Protein AF-A0A369IAI2-F1 (afdb_monomer_lite)

Organism: NCBI:txid2282308

Foldseek 3Di:
DDDDDDDDPPVCVVVVVVVLVVDPPDDPPPPPPVVPCPDDPVRVVVVVVVVVVVVVVVCVVVVNDDDDPPVNVVVVD

pLDDT: mean 71.07, std 11.46, range [45.5, 88.69]

Sequence (77 aa):
MKQITLSVPDREYTFFIKVIKAFSFVKIEKTKTVKEFVPTPEQVEWVEGLKSALEEVEEHQQGKKQLKNLDELIDEL

Secondary structure (DSSP, 8-state):
---------HHHHHHHHHHHHT-TT---------------HHHHHHHHHHHHHHHHHHHHHTTSSPPPPHHHHHHT-

Structure (mmCIF, N/CA/C/O backbone):
data_AF-A0A369IAI2-F1
#
_entry.id   AF-A0A369IAI2-F1
#
loop_
_atom_site.group_PDB
_atom_site.id
_atom_site.type_symbol
_atom_site.label_atom_id
_atom_site.label_alt_id
_atom_site.label_comp_id
_atom_site.label_asym_id
_atom_site.label_entity_id
_atom_site.label_seq_id
_atom_site.pdbx_PDB_ins_code
_atom_site.Cartn_x
_atom_site.Cartn_y
_atom_site.Cartn_z
_atom_site.occupancy
_atom_site.B_iso_or_equiv
_atom_site.auth_seq_id
_atom_site.auth_comp_id
_atom_site.auth_asym_id
_atom_site.auth_atom_id
_atom_site.pdbx_PDB_model_num
ATOM 1 N N . MET A 1 1 ? 20.631 -19.517 -10.868 1.00 60.03 1 MET A N 1
ATOM 2 C CA . MET A 1 1 ? 19.633 -18.469 -11.185 1.00 60.03 1 MET A CA 1
ATOM 3 C C . MET A 1 1 ? 20.323 -17.383 -11.997 1.00 60.03 1 MET A C 1
ATOM 5 O O . MET A 1 1 ? 21.499 -17.151 -11.754 1.00 60.03 1 MET A O 1
ATOM 9 N N . LYS A 1 2 ? 19.657 -16.795 -12.997 1.00 73.56 2 LYS A N 1
ATOM 10 C CA . LYS A 1 2 ? 20.233 -15.759 -13.874 1.00 73.56 2 LYS A CA 1
ATOM 11 C C . L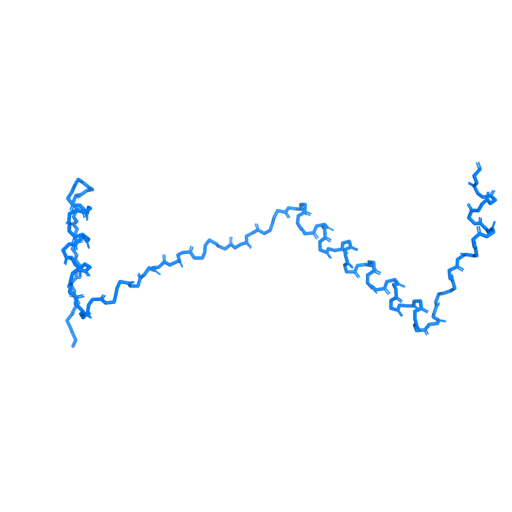YS A 1 2 ? 19.374 -14.500 -13.752 1.00 73.56 2 LYS A C 1
A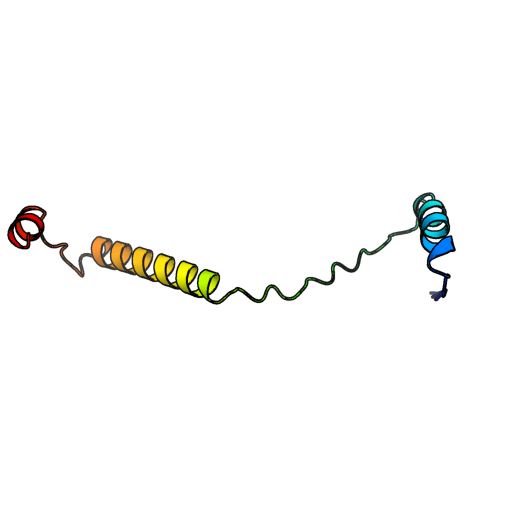TOM 13 O O . LYS A 1 2 ? 18.162 -14.601 -13.901 1.00 73.56 2 LYS A O 1
ATOM 18 N N . GLN A 1 3 ? 19.987 -13.356 -13.460 1.00 74.06 3 GLN A N 1
ATOM 19 C CA . GLN A 1 3 ? 19.309 -12.062 -13.347 1.00 74.06 3 GLN A CA 1
ATOM 20 C C . GLN A 1 3 ? 19.694 -11.187 -14.540 1.00 74.06 3 GLN A C 1
ATOM 22 O O . GLN A 1 3 ? 20.866 -11.133 -14.908 1.00 74.06 3 GLN A O 1
ATOM 27 N N . ILE A 1 4 ? 18.705 -10.527 -15.145 1.00 77.88 4 ILE A N 1
ATOM 28 C CA . ILE A 1 4 ? 18.896 -9.616 -16.276 1.00 77.88 4 ILE A CA 1
ATOM 29 C C . ILE A 1 4 ? 18.354 -8.246 -15.868 1.00 77.88 4 ILE A C 1
ATOM 31 O O . ILE A 1 4 ? 17.182 -8.129 -15.513 1.00 77.88 4 ILE A O 1
ATOM 35 N N . THR A 1 5 ? 19.204 -7.224 -15.940 1.00 80.94 5 THR A N 1
ATOM 36 C CA . THR A 1 5 ? 18.827 -5.817 -15.760 1.00 80.94 5 THR A CA 1
ATOM 37 C C . THR A 1 5 ? 18.887 -5.141 -17.123 1.00 80.94 5 THR A C 1
ATOM 39 O O . THR A 1 5 ? 19.929 -5.177 -17.774 1.00 80.94 5 THR A O 1
ATOM 42 N N . LEU A 1 6 ? 17.777 -4.548 -17.563 1.00 80.75 6 LEU A N 1
ATOM 43 C CA . LEU A 1 6 ? 17.683 -3.866 -18.851 1.00 80.75 6 LEU A CA 1
ATOM 44 C C . LEU A 1 6 ? 17.288 -2.404 -18.643 1.00 80.75 6 LEU A C 1
ATOM 46 O O . LEU A 1 6 ? 16.259 -2.124 -18.030 1.00 80.75 6 LEU A O 1
ATOM 50 N N . SER A 1 7 ? 18.079 -1.492 -19.202 1.00 83.50 7 SER A N 1
ATOM 51 C CA . SER A 1 7 ? 17.735 -0.074 -19.302 1.00 83.50 7 SER A CA 1
ATOM 52 C C . SER A 1 7 ? 17.037 0.165 -20.636 1.00 83.50 7 SER A C 1
ATOM 54 O O . SER A 1 7 ? 17.642 -0.023 -21.689 1.00 83.50 7 SER A O 1
ATOM 56 N N . VAL A 1 8 ? 15.762 0.549 -20.592 1.00 82.81 8 VAL A N 1
ATOM 57 C CA . VAL A 1 8 ? 14.943 0.814 -21.783 1.00 82.81 8 VAL A CA 1
ATOM 58 C C . VAL A 1 8 ? 14.591 2.302 -21.811 1.00 82.81 8 VAL A C 1
ATOM 60 O O . VAL A 1 8 ? 14.183 2.819 -20.770 1.00 82.81 8 VAL A O 1
ATOM 63 N N . PRO A 1 9 ? 14.708 2.994 -22.958 1.00 87.44 9 PRO A N 1
ATOM 64 C CA . PRO A 1 9 ? 14.217 4.362 -23.095 1.00 87.44 9 PRO A CA 1
ATOM 65 C C . PRO A 1 9 ? 12.703 4.446 -22.838 1.00 87.44 9 PRO A C 1
ATOM 67 O O . PRO A 1 9 ? 11.951 3.567 -23.268 1.00 87.44 9 PRO A O 1
ATOM 70 N N . ASP A 1 10 ? 12.225 5.521 -22.204 1.00 82.81 10 ASP A N 1
ATOM 71 C CA . ASP A 1 10 ? 10.802 5.707 -21.853 1.00 82.81 10 ASP A CA 1
ATOM 72 C C . ASP A 1 10 ? 9.840 5.498 -23.031 1.00 82.81 10 ASP A C 1
ATOM 74 O O . ASP A 1 10 ? 8.759 4.920 -22.882 1.00 82.81 10 ASP A O 1
ATOM 78 N N . ARG A 1 11 ? 10.256 5.910 -24.234 1.00 88.69 11 ARG A N 1
ATOM 79 C CA . ARG A 1 11 ? 9.474 5.758 -25.468 1.00 88.69 11 ARG A CA 1
ATOM 80 C C . ARG A 1 11 ? 9.156 4.294 -25.785 1.00 88.69 11 ARG A C 1
ATOM 82 O O . ARG A 1 11 ? 8.072 3.989 -26.282 1.00 88.69 11 ARG A O 1
ATOM 89 N N . GLU A 1 12 ? 10.086 3.395 -25.493 1.00 83.75 12 GLU A N 1
ATOM 90 C CA . GLU A 1 12 ? 9.999 1.967 -25.809 1.00 83.75 12 GLU A CA 1
ATOM 91 C C . GLU A 1 12 ? 9.523 1.131 -24.614 1.00 83.75 12 GLU A C 1
ATOM 93 O O . GLU A 1 12 ? 9.060 0.002 -24.797 1.00 83.75 12 GLU A O 1
ATOM 98 N N . TYR A 1 13 ? 9.535 1.700 -23.403 1.00 85.25 13 TYR A N 1
ATOM 99 C CA . TYR A 1 13 ? 9.101 1.040 -22.169 1.00 85.25 13 TYR A CA 1
ATOM 100 C C . TYR A 1 13 ? 7.693 0.439 -22.284 1.00 85.25 13 TYR A C 1
ATOM 102 O O . TYR A 1 13 ? 7.465 -0.726 -21.949 1.00 85.25 13 TYR A O 1
ATOM 110 N N . THR A 1 14 ? 6.741 1.211 -22.816 1.00 85.88 14 THR A N 1
ATOM 111 C CA . THR A 1 14 ? 5.342 0.770 -22.944 1.00 85.88 14 THR A CA 1
ATOM 112 C C . THR A 1 14 ? 5.203 -0.431 -23.879 1.00 85.88 14 THR A C 1
ATOM 114 O O . THR A 1 14 ? 4.424 -1.347 -23.602 1.00 85.88 14 THR A O 1
ATOM 117 N N . PHE A 1 15 ? 5.953 -0.448 -24.983 1.00 87.56 15 PHE A N 1
ATOM 118 C CA . PHE A 1 15 ? 5.982 -1.579 -25.909 1.00 87.56 15 PHE A CA 1
ATOM 119 C C . PHE A 1 15 ? 6.602 -2.809 -25.239 1.00 87.56 15 PHE A C 1
ATOM 121 O O . PHE A 1 15 ? 6.007 -3.888 -25.244 1.00 87.56 15 PHE A O 1
ATOM 128 N N . PHE A 1 16 ? 7.743 -2.623 -24.581 1.00 85.69 16 PHE A N 1
ATOM 129 C CA . PHE A 1 16 ? 8.487 -3.700 -23.944 1.00 85.69 16 PHE A CA 1
ATOM 130 C C . PHE A 1 16 ? 7.687 -4.380 -22.822 1.00 85.69 16 PHE A C 1
ATOM 132 O O . PHE A 1 16 ? 7.592 -5.606 -22.773 1.00 85.69 16 PHE A O 1
ATOM 139 N N . ILE A 1 17 ? 6.999 -3.601 -21.982 1.00 83.00 17 ILE A N 1
ATOM 140 C CA . ILE A 1 17 ? 6.116 -4.132 -20.936 1.00 83.00 17 ILE A CA 1
ATOM 141 C C . ILE A 1 17 ? 4.942 -4.929 -21.516 1.00 83.00 17 ILE A C 1
ATOM 143 O O . ILE A 1 17 ? 4.552 -5.933 -20.922 1.00 83.00 17 ILE A O 1
ATOM 147 N N . LYS A 1 18 ? 4.366 -4.521 -22.654 1.00 84.56 18 LYS A N 1
ATOM 148 C CA . LYS A 1 18 ? 3.286 -5.288 -23.302 1.00 84.56 18 LYS A CA 1
ATOM 149 C C . LYS A 1 18 ? 3.771 -6.665 -23.751 1.00 84.56 18 LYS A C 1
ATOM 151 O O . LYS A 1 18 ? 3.076 -7.646 -23.511 1.00 84.56 18 LYS A O 1
ATOM 156 N N . VAL A 1 19 ? 4.963 -6.732 -24.345 1.00 85.00 19 VAL A N 1
ATOM 157 C CA . VAL A 1 19 ? 5.582 -7.996 -24.774 1.00 85.00 19 VAL A CA 1
ATOM 158 C C . VAL A 1 19 ? 5.903 -8.872 -23.567 1.00 85.00 19 VAL A C 1
ATOM 160 O O . VAL A 1 19 ? 5.537 -10.041 -23.542 1.00 85.00 19 VAL A O 1
ATOM 163 N N . ILE A 1 20 ? 6.506 -8.297 -22.523 1.00 84.44 20 ILE A N 1
ATOM 164 C CA . ILE A 1 20 ? 6.833 -9.032 -21.297 1.00 84.44 20 ILE A CA 1
ATOM 165 C C . ILE A 1 20 ? 5.579 -9.621 -20.641 1.00 84.44 20 ILE A C 1
ATOM 167 O O . ILE A 1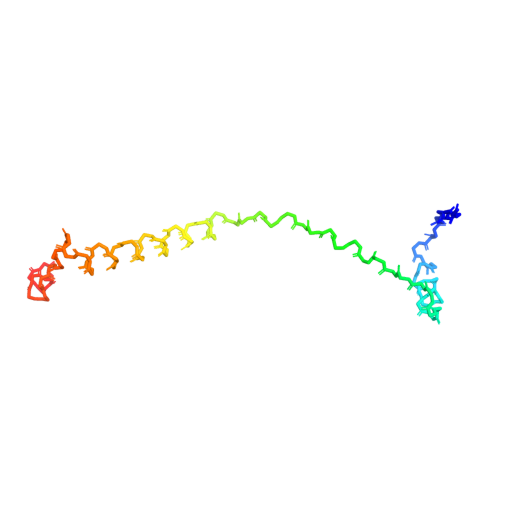 20 ? 5.586 -10.774 -20.218 1.00 84.44 20 ILE A O 1
ATOM 171 N N . LYS A 1 21 ? 4.492 -8.844 -20.572 1.00 79.56 21 LYS A N 1
ATOM 172 C CA . LYS A 1 21 ? 3.210 -9.287 -20.005 1.00 79.56 21 LYS A CA 1
ATOM 173 C C . LYS A 1 21 ? 2.555 -10.430 -20.780 1.00 79.56 21 LYS A C 1
ATOM 175 O O . LYS A 1 21 ? 1.692 -11.094 -20.218 1.00 79.56 21 LYS A O 1
ATOM 180 N N . ALA A 1 22 ? 2.926 -10.646 -22.042 1.00 82.38 22 ALA A N 1
ATOM 181 C CA . ALA A 1 22 ? 2.402 -11.752 -22.838 1.00 82.38 22 ALA A CA 1
ATOM 182 C C . ALA A 1 22 ? 3.018 -13.106 -22.444 1.00 82.38 22 ALA A C 1
ATOM 184 O O . ALA A 1 22 ? 2.459 -14.152 -22.768 1.00 82.38 22 ALA A O 1
ATOM 185 N N . PHE A 1 23 ? 4.148 -13.110 -21.732 1.00 83.38 23 PHE A N 1
ATOM 186 C CA . PHE A 1 23 ? 4.762 -14.339 -21.247 1.00 83.38 23 PHE A CA 1
ATOM 187 C C . PHE A 1 23 ? 4.109 -14.811 -19.944 1.00 83.38 23 PHE A C 1
ATOM 189 O O . PHE A 1 23 ? 4.081 -14.099 -18.942 1.00 83.38 23 PHE A O 1
ATOM 196 N N . SER A 1 24 ? 3.657 -16.064 -19.929 1.00 70.81 24 SER A N 1
ATOM 197 C CA . SER A 1 24 ? 2.991 -16.704 -18.784 1.00 70.81 24 SER A CA 1
ATOM 198 C C . SER A 1 24 ? 3.895 -16.943 -17.568 1.00 70.81 24 SER A C 1
ATOM 200 O O . SER A 1 24 ? 3.400 -17.167 -16.468 1.00 70.81 24 SER A O 1
ATOM 202 N N . PHE A 1 25 ? 5.216 -16.890 -17.748 1.00 76.19 25 PHE A N 1
ATOM 203 C CA . PHE A 1 25 ? 6.209 -17.101 -16.690 1.00 76.19 25 PHE A CA 1
ATOM 204 C C . PHE A 1 25 ? 6.716 -15.797 -16.061 1.00 76.19 25 PHE A C 1
ATOM 206 O O . PHE A 1 25 ? 7.529 -15.837 -15.135 1.00 76.19 25 PHE A O 1
ATOM 213 N N . VAL A 1 26 ? 6.278 -14.633 -16.554 1.00 70.88 26 VAL A N 1
ATOM 214 C CA . VAL A 1 26 ? 6.758 -13.349 -16.040 1.00 70.88 26 VAL A CA 1
ATOM 215 C C . VAL A 1 26 ? 5.860 -12.871 -14.907 1.00 70.88 26 VAL A C 1
ATOM 217 O O . VAL A 1 26 ? 4.786 -12.305 -15.108 1.00 70.88 26 VAL A O 1
ATOM 220 N N . LYS A 1 27 ? 6.353 -13.037 -13.681 1.00 66.25 27 LYS A N 1
ATOM 221 C CA . LYS A 1 27 ? 5.793 -12.380 -12.502 1.00 66.25 27 LYS A CA 1
ATOM 222 C C . LYS A 1 27 ? 6.347 -10.957 -12.432 1.00 66.25 27 LYS A C 1
ATOM 224 O O . LYS A 1 27 ? 7.441 -10.734 -11.925 1.00 66.25 27 LYS A O 1
ATOM 229 N N . ILE A 1 28 ? 5.600 -9.988 -12.962 1.00 66.31 28 ILE A N 1
ATOM 230 C CA . ILE A 1 28 ? 5.913 -8.571 -12.737 1.00 66.31 28 ILE A CA 1
ATOM 231 C C . ILE A 1 28 ? 5.526 -8.260 -11.298 1.00 66.31 28 ILE A C 1
ATOM 233 O O . ILE A 1 28 ? 4.361 -7.988 -10.994 1.00 66.31 28 ILE A O 1
ATOM 237 N N . GLU A 1 29 ? 6.503 -8.319 -10.403 1.00 60.53 29 GLU A N 1
ATOM 238 C CA . GLU A 1 29 ? 6.346 -7.777 -9.064 1.00 60.53 29 GLU A CA 1
ATOM 239 C C . GLU A 1 29 ? 6.233 -6.265 -9.222 1.00 60.53 29 GLU A C 1
ATOM 241 O O . GLU A 1 29 ? 7.218 -5.551 -9.396 1.00 60.53 29 GLU A O 1
ATOM 246 N N . LYS A 1 30 ? 4.989 -5.769 -9.240 1.00 56.62 30 LYS A N 1
ATOM 247 C CA . LYS A 1 30 ? 4.739 -4.360 -8.977 1.00 56.62 30 LYS A CA 1
ATOM 248 C C . LYS A 1 30 ? 5.316 -4.138 -7.592 1.00 56.62 30 LYS A C 1
ATOM 250 O O . LYS A 1 30 ? 4.695 -4.538 -6.607 1.00 56.62 30 LYS A O 1
ATOM 255 N N . THR A 1 31 ? 6.493 -3.532 -7.520 1.00 51.09 31 THR A N 1
ATOM 256 C CA . THR A 1 31 ? 6.923 -2.850 -6.316 1.00 51.09 31 THR A CA 1
ATOM 257 C C . THR A 1 31 ? 5.858 -1.787 -6.090 1.00 51.09 31 THR A C 1
ATOM 259 O O . THR A 1 31 ? 5.894 -0.685 -6.629 1.00 51.09 31 THR A O 1
ATOM 262 N N . LYS A 1 32 ? 4.808 -2.155 -5.349 1.00 45.50 32 LYS A N 1
ATOM 263 C CA . LYS A 1 32 ? 4.069 -1.180 -4.576 1.00 45.50 32 LYS A CA 1
ATOM 264 C C . LYS A 1 32 ? 5.152 -0.626 -3.671 1.00 45.50 32 LYS A C 1
ATOM 266 O O . LYS A 1 32 ? 5.466 -1.223 -2.649 1.00 45.50 32 LYS A O 1
ATOM 271 N N . THR A 1 33 ? 5.791 0.456 -4.097 1.00 49.09 33 THR A N 1
ATOM 272 C CA . THR A 1 33 ? 6.293 1.431 -3.155 1.00 49.09 33 THR A CA 1
ATOM 273 C C . THR A 1 33 ? 5.057 1.779 -2.350 1.00 49.09 33 THR A C 1
ATOM 275 O O . THR A 1 33 ? 4.187 2.534 -2.784 1.00 49.09 33 THR A O 1
ATOM 278 N N . VAL A 1 34 ? 4.883 1.060 -1.241 1.00 51.41 34 VAL A N 1
ATOM 279 C CA . VAL A 1 34 ? 4.015 1.483 -0.164 1.00 51.41 34 VAL A CA 1
ATOM 280 C C . VAL A 1 34 ? 4.651 2.806 0.202 1.00 51.41 34 VAL A C 1
ATOM 282 O O . VAL A 1 34 ? 5.678 2.833 0.869 1.00 51.41 34 VAL A O 1
ATOM 285 N N . LYS A 1 35 ? 4.156 3.895 -0.399 1.00 51.88 35 LYS A N 1
ATOM 286 C CA . LYS A 1 35 ? 4.414 5.224 0.126 1.00 51.88 35 LYS A CA 1
ATOM 287 C C . LYS A 1 35 ? 4.050 5.066 1.587 1.00 51.88 35 LYS A C 1
ATOM 289 O O . LYS A 1 35 ? 2.908 4.689 1.857 1.00 51.88 35 LYS A O 1
ATOM 294 N N . GLU A 1 36 ? 5.041 5.186 2.467 1.00 56.06 36 GLU A N 1
ATOM 295 C CA . GLU A 1 36 ? 4.804 5.213 3.901 1.00 56.06 36 GLU A CA 1
ATOM 296 C C . GLU A 1 36 ? 3.595 6.113 4.099 1.00 56.06 36 GLU A C 1
ATOM 298 O O . GLU A 1 36 ? 3.576 7.261 3.644 1.00 56.06 36 GLU A O 1
ATOM 303 N N . PHE A 1 37 ? 2.514 5.521 4.597 1.00 63.44 37 PHE A N 1
ATOM 304 C CA . PHE A 1 37 ? 1.314 6.270 4.883 1.00 63.44 37 PHE A CA 1
ATOM 305 C C . PHE A 1 37 ? 1.683 7.152 6.067 1.00 63.44 37 PHE A C 1
ATOM 307 O O . PHE A 1 37 ? 1.704 6.693 7.204 1.00 63.44 37 PHE A O 1
ATOM 314 N N . VAL A 1 38 ? 2.091 8.381 5.767 1.00 73.12 38 VAL A N 1
ATOM 315 C CA . VAL A 1 38 ? 2.295 9.425 6.759 1.00 73.12 38 VAL A CA 1
ATOM 316 C C . VAL A 1 38 ? 0.919 10.053 6.957 1.00 73.12 38 VAL A C 1
ATOM 318 O O . VAL A 1 38 ? 0.453 10.736 6.038 1.00 73.12 38 VAL A O 1
ATOM 321 N N . PRO A 1 39 ? 0.221 9.766 8.072 1.00 69.12 39 PRO A N 1
ATOM 322 C CA . PRO A 1 39 ? -1.074 10.375 8.330 1.00 69.12 39 PRO A CA 1
ATOM 323 C C . PRO A 1 39 ? -0.910 11.894 8.396 1.00 69.12 39 PRO A C 1
ATOM 325 O O . PRO A 1 39 ? 0.079 12.401 8.934 1.00 69.12 39 PRO A O 1
ATOM 328 N N . THR A 1 40 ? -1.862 12.631 7.830 1.00 80.00 40 THR A N 1
ATOM 329 C CA . THR A 1 40 ? -1.907 14.086 8.013 1.00 80.00 40 THR A CA 1
ATOM 330 C C . THR A 1 40 ? -2.239 14.414 9.474 1.00 80.00 40 THR A C 1
ATOM 332 O O . THR A 1 40 ? -2.871 13.594 10.143 1.00 80.00 40 THR A O 1
ATOM 335 N N . PRO A 1 41 ? -1.852 15.594 9.994 1.00 77.69 41 PRO A N 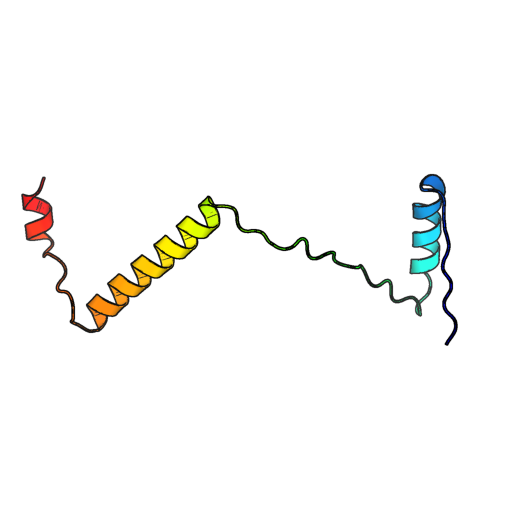1
ATOM 336 C CA . PRO A 1 41 ? -2.203 16.003 11.358 1.00 77.69 41 PRO A CA 1
ATOM 337 C C . PRO A 1 41 ? -3.711 15.880 11.636 1.00 77.69 41 PRO A C 1
ATOM 339 O O . PRO A 1 41 ? -4.092 15.294 12.641 1.00 77.69 41 PRO A O 1
ATOM 342 N N . GLU A 1 42 ? -4.560 16.253 10.674 1.00 76.19 42 GLU A N 1
ATOM 343 C CA . GLU A 1 42 ? -6.021 16.097 10.771 1.00 76.19 42 GLU A CA 1
ATOM 344 C C . GLU A 1 42 ? -6.474 14.633 10.937 1.00 76.19 42 GLU A C 1
ATOM 346 O O . GLU A 1 42 ? -7.453 14.347 11.624 1.00 76.19 42 GLU A O 1
ATOM 351 N N . GLN A 1 43 ? -5.773 13.679 10.314 1.00 72.88 43 GLN A N 1
ATOM 352 C CA . GLN A 1 43 ? -6.079 12.251 10.452 1.00 72.88 43 GLN A CA 1
ATOM 353 C C . GLN A 1 43 ? -5.658 11.710 11.817 1.00 72.88 43 GLN A C 1
ATOM 355 O O . GLN A 1 43 ? -6.328 10.826 12.346 1.00 72.88 43 GLN A O 1
ATOM 360 N N . VAL A 1 44 ? -4.568 12.232 12.384 1.00 81.31 44 VAL A N 1
ATOM 361 C CA . VAL A 1 44 ? -4.129 11.883 13.740 1.00 81.31 44 VAL A CA 1
ATOM 362 C C . VAL A 1 44 ? -5.134 12.415 14.759 1.00 81.31 44 VAL A C 1
ATOM 364 O O . VAL A 1 44 ? -5.642 11.633 15.558 1.00 81.31 44 VAL A O 1
ATOM 367 N N . GLU A 1 45 ? -5.518 13.689 14.652 1.00 79.44 45 GLU A N 1
ATOM 368 C CA . GLU A 1 45 ? -6.506 14.318 15.539 1.00 79.44 45 GLU A CA 1
ATOM 369 C C . GLU A 1 45 ? -7.863 13.603 15.493 1.00 79.44 45 GLU A C 1
ATOM 371 O O . GLU A 1 45 ? -8.491 13.381 16.528 1.00 79.44 45 GLU A O 1
ATOM 376 N N . TRP A 1 46 ? -8.305 13.169 14.309 1.00 82.62 46 TRP A N 1
ATOM 377 C CA . TRP A 1 46 ? -9.548 12.409 14.173 1.00 82.62 46 TRP A CA 1
ATOM 378 C C . TRP A 1 46 ? -9.485 11.044 14.875 1.00 82.62 46 TRP A C 1
ATOM 380 O O . TRP A 1 46 ? -10.433 10.657 15.561 1.00 82.62 46 TRP A O 1
ATOM 390 N N . VAL A 1 47 ? -8.369 10.317 14.743 1.00 81.12 47 VAL A N 1
ATOM 391 C CA . VAL A 1 47 ? -8.180 9.022 15.419 1.00 81.12 47 VAL A CA 1
ATOM 392 C C . VAL A 1 47 ? -8.091 9.200 16.936 1.00 81.12 47 VAL A C 1
ATOM 394 O O . VAL A 1 47 ? -8.688 8.414 17.672 1.00 81.12 47 VAL A O 1
ATOM 397 N N . GLU A 1 48 ? -7.394 10.233 17.412 1.00 78.94 48 GLU A N 1
ATOM 398 C CA . GLU A 1 48 ? -7.306 10.549 18.842 1.00 78.94 48 GLU A CA 1
ATOM 399 C C . GLU A 1 48 ? -8.662 10.963 19.429 1.00 78.94 48 GLU A C 1
ATOM 401 O O . GLU A 1 48 ? -9.027 10.512 20.520 1.00 78.94 48 GLU A O 1
ATOM 406 N N . GLY A 1 49 ? -9.451 11.740 18.681 1.00 78.25 49 GLY A N 1
ATOM 407 C CA . GLY A 1 49 ? -10.809 12.123 19.066 1.00 78.25 49 GLY A CA 1
ATOM 408 C C . GLY A 1 49 ? -11.752 10.923 19.163 1.00 78.25 49 GLY A C 1
ATOM 409 O O . GLY A 1 49 ? -12.482 10.783 20.144 1.00 78.25 49 GLY A O 1
ATOM 410 N N . LEU A 1 50 ? -11.693 10.003 18.194 1.00 82.25 50 LEU A N 1
ATOM 411 C CA . LEU A 1 50 ? -12.476 8.766 18.246 1.00 82.25 50 LEU A CA 1
ATOM 412 C C . LEU A 1 50 ? -12.076 7.867 19.412 1.00 82.25 50 LEU A C 1
ATOM 414 O O . LEU A 1 50 ? -12.943 7.282 20.058 1.00 82.25 50 LEU A O 1
ATOM 418 N N . LYS A 1 51 ? -10.773 7.748 19.679 1.00 80.75 51 LYS A N 1
ATOM 419 C CA . LYS A 1 51 ? -10.277 6.952 20.799 1.00 80.75 51 LYS A CA 1
ATOM 420 C C . LYS A 1 51 ? -10.777 7.518 22.130 1.00 80.75 51 LYS A C 1
ATOM 422 O O . LYS A 1 51 ? -11.312 6.762 22.933 1.00 80.75 51 LYS A O 1
ATOM 427 N N . SER A 1 52 ? -10.700 8.836 22.304 1.00 74.12 52 SER A N 1
ATOM 428 C CA . SER A 1 52 ? -11.200 9.526 23.499 1.00 74.12 52 SER A CA 1
ATOM 429 C C . SER A 1 52 ? -12.700 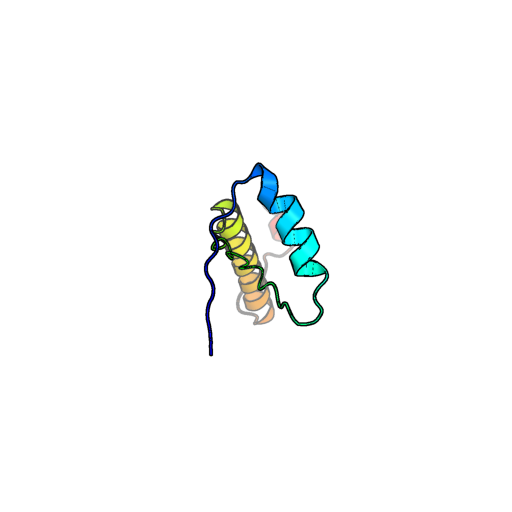9.305 23.699 1.00 74.12 52 SER A C 1
ATOM 431 O O . SER A 1 52 ? -13.119 8.904 24.780 1.00 74.12 52 SER A O 1
ATOM 433 N N . ALA A 1 53 ? -13.501 9.448 22.639 1.00 74.69 53 ALA A N 1
ATOM 434 C CA . ALA A 1 53 ? -14.943 9.219 22.710 1.00 74.69 53 ALA A CA 1
ATOM 435 C C . ALA A 1 53 ? -15.294 7.765 23.081 1.00 74.69 53 ALA A C 1
ATOM 437 O O . ALA A 1 53 ? -16.244 7.518 23.824 1.00 74.69 53 ALA A O 1
ATOM 438 N N . LEU A 1 54 ? -14.527 6.791 22.580 1.00 79.75 54 LEU A N 1
ATOM 439 C CA . LEU A 1 54 ? -14.698 5.385 22.948 1.00 79.75 54 LEU A CA 1
ATOM 440 C C . LEU A 1 54 ? -14.306 5.127 24.407 1.00 79.75 54 LEU A C 1
ATOM 442 O O . LEU A 1 54 ? -15.025 4.406 25.097 1.00 79.75 54 LEU A O 1
ATOM 446 N N . GLU A 1 55 ? -13.218 5.734 24.885 1.00 76.69 55 GLU A N 1
ATOM 447 C CA . GLU A 1 55 ? -12.799 5.651 26.288 1.00 76.69 55 GLU A CA 1
ATOM 448 C C . GLU A 1 55 ? -13.856 6.269 27.221 1.00 76.69 55 GLU A C 1
ATOM 450 O O . GLU A 1 55 ? -14.220 5.648 28.216 1.00 76.69 55 GLU A O 1
ATOM 455 N N . GLU A 1 56 ? -14.441 7.418 26.875 1.00 68.31 56 GLU A N 1
ATOM 456 C CA . GLU A 1 56 ? -15.510 8.052 27.664 1.00 68.31 56 GLU A CA 1
ATOM 457 C C . GLU A 1 56 ? -16.776 7.185 27.758 1.00 68.31 56 GLU A C 1
ATOM 45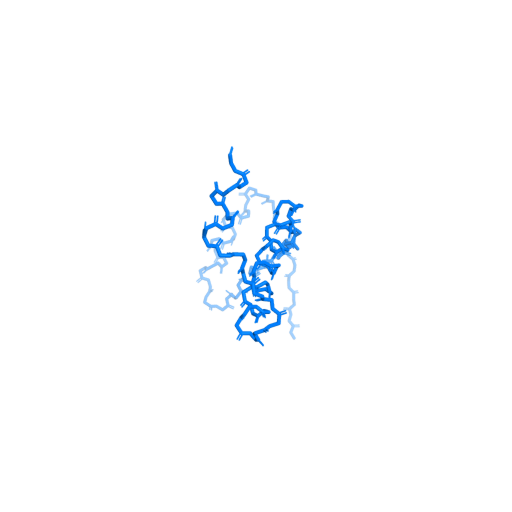9 O O . GLU A 1 56 ? -17.384 7.067 28.827 1.00 68.31 56 GLU A O 1
ATOM 464 N N . VAL A 1 57 ? -17.161 6.534 26.656 1.00 72.69 57 VAL A N 1
ATOM 465 C CA . VAL A 1 57 ? -18.294 5.596 26.642 1.00 72.69 57 VAL A CA 1
ATOM 466 C C . VAL A 1 57 ? -17.981 4.347 27.463 1.00 72.69 57 VAL A C 1
ATOM 468 O O . VAL A 1 57 ? -18.856 3.849 28.177 1.00 72.69 57 VAL A O 1
ATOM 471 N N . GLU A 1 58 ? -16.751 3.842 27.397 1.00 70.12 58 GLU A N 1
ATOM 472 C CA . GLU A 1 58 ? -16.328 2.680 28.173 1.00 70.12 58 GLU A CA 1
ATOM 473 C C . GLU A 1 58 ? -16.270 2.994 29.678 1.00 70.12 58 GLU A C 1
ATOM 475 O O . GLU A 1 58 ? -16.791 2.220 30.482 1.00 70.12 58 GLU A O 1
ATOM 480 N N . GLU A 1 59 ? -15.740 4.153 30.081 1.00 68.00 59 GLU A N 1
ATOM 481 C CA . GLU A 1 59 ? -15.747 4.615 31.477 1.00 68.00 59 GLU A CA 1
ATOM 482 C C . GLU A 1 59 ? -17.173 4.789 32.030 1.00 68.00 59 GLU A C 1
ATOM 484 O O . GLU A 1 59 ? -17.433 4.481 33.202 1.00 68.00 59 GLU A O 1
ATOM 489 N N . HIS A 1 60 ? -18.107 5.244 31.189 1.00 64.62 60 HIS A N 1
ATOM 490 C CA . HIS A 1 60 ? -19.528 5.332 31.523 1.00 64.62 60 HIS A CA 1
ATOM 491 C C . HIS A 1 60 ? -20.161 3.941 31.690 1.00 64.62 60 HIS A C 1
ATOM 493 O O . HIS A 1 60 ? -20.823 3.681 32.695 1.00 64.62 60 HIS A O 1
ATOM 499 N N . GLN A 1 61 ? -19.915 3.012 30.758 1.00 60.34 61 GLN A N 1
ATOM 500 C CA . GLN A 1 61 ? -20.413 1.634 30.864 1.00 60.34 61 GLN A CA 1
ATOM 501 C C . GLN A 1 61 ? -19.829 0.886 32.070 1.00 60.34 61 GLN A C 1
ATOM 503 O O . GLN A 1 61 ? -20.519 0.076 32.688 1.00 60.34 61 GLN A O 1
ATOM 508 N N . GLN A 1 62 ? -18.582 1.184 32.445 1.00 71.00 62 GLN A N 1
ATOM 509 C CA . GLN A 1 62 ? -17.934 0.662 33.652 1.00 71.00 62 GLN A CA 1
ATOM 510 C C . GLN A 1 62 ? -18.437 1.325 34.951 1.00 71.00 62 GLN A C 1
ATOM 512 O O . GLN A 1 62 ? -17.983 0.951 36.034 1.00 71.00 62 GLN A O 1
ATOM 517 N N . GLY A 1 63 ? -19.356 2.296 34.871 1.00 58.47 63 GLY A N 1
ATOM 518 C CA . GLY A 1 63 ? -19.980 2.946 36.026 1.00 58.47 63 GLY A CA 1
ATOM 519 C C . GLY A 1 63 ? -19.065 3.907 36.792 1.00 58.47 63 GLY A C 1
ATOM 520 O O . GLY A 1 63 ? -19.352 4.223 37.946 1.00 58.47 63 GLY A O 1
ATOM 521 N N . LYS A 1 64 ? -17.957 4.360 36.186 1.00 59.50 64 LYS A N 1
ATOM 522 C CA . LYS A 1 64 ? -16.962 5.241 36.833 1.00 59.50 64 LYS A CA 1
ATOM 523 C C . LYS A 1 64 ? -17.259 6.734 36.662 1.00 59.50 64 LYS A C 1
ATOM 525 O O . LYS A 1 64 ? -16.770 7.535 37.456 1.00 59.50 64 LYS A O 1
ATOM 530 N N . LYS A 1 65 ? -18.082 7.108 35.677 1.00 53.91 65 LYS A N 1
ATOM 531 C CA . LYS A 1 65 ? -18.602 8.470 35.476 1.00 53.91 65 LYS A CA 1
ATOM 532 C C . LYS A 1 65 ? -20.111 8.420 35.267 1.00 53.91 65 LYS A C 1
ATOM 534 O O . LYS A 1 65 ? -20.588 7.708 34.390 1.00 53.91 65 LYS A O 1
ATOM 539 N N . GLN A 1 66 ? -20.847 9.190 36.065 1.00 56.16 66 GLN A N 1
ATOM 540 C CA . GLN A 1 66 ? -22.257 9.474 35.805 1.00 56.16 66 GLN A CA 1
ATOM 541 C C . GLN A 1 66 ? -22.318 10.604 34.774 1.00 56.16 66 GLN A C 1
ATOM 543 O O . GLN A 1 66 ? -21.673 11.636 34.963 1.00 56.16 66 GLN A O 1
ATOM 548 N N . LEU A 1 67 ? -23.039 10.401 33.668 1.00 57.75 67 LEU A N 1
ATOM 549 C CA . LEU A 1 67 ? -23.368 11.503 32.765 1.00 57.75 67 LEU A CA 1
ATOM 550 C C . LEU A 1 67 ? -24.240 12.503 33.534 1.00 57.75 67 LEU A C 1
ATOM 552 O O . LEU A 1 67 ? -25.125 12.085 34.283 1.00 57.75 67 LEU A O 1
ATOM 556 N N . LYS A 1 68 ? -23.990 13.805 33.344 1.00 58.34 68 LYS A N 1
ATOM 557 C CA . LYS A 1 68 ? -24.921 14.851 33.787 1.00 58.34 68 LYS A CA 1
ATOM 558 C C . LYS A 1 68 ? -26.305 14.511 33.243 1.00 58.34 68 LYS A C 1
ATOM 560 O O . LYS A 1 68 ? -26.431 14.151 32.066 1.00 58.34 68 LYS A O 1
ATOM 565 N N . ASN A 1 69 ? -27.322 14.574 34.097 1.00 58.22 69 ASN A N 1
ATOM 566 C CA . ASN A 1 69 ? -28.681 14.285 33.654 1.00 58.22 69 ASN A CA 1
ATOM 567 C C . ASN A 1 69 ? -29.097 15.301 32.586 1.00 58.22 69 ASN A C 1
ATOM 569 O O . ASN A 1 69 ? -28.619 16.434 32.571 1.00 58.22 69 ASN A O 1
ATOM 573 N N . LEU A 1 70 ? -29.997 14.896 31.689 1.00 58.97 70 LEU A N 1
ATOM 574 C CA . LEU A 1 70 ? -30.498 15.765 30.622 1.00 58.97 70 LEU A CA 1
ATOM 575 C C . LEU A 1 70 ? -31.077 17.078 31.184 1.00 58.97 70 LEU A C 1
ATOM 577 O O . LEU A 1 70 ? -30.943 18.119 30.554 1.00 58.97 70 LEU A O 1
ATOM 581 N N . ASP A 1 71 ? -31.634 17.033 32.397 1.00 58.88 71 ASP A N 1
ATOM 582 C CA . ASP A 1 71 ? -32.079 18.201 33.161 1.00 58.88 71 ASP A CA 1
ATOM 583 C C . ASP A 1 71 ? -30.943 19.178 33.522 1.00 58.88 71 ASP A C 1
ATOM 585 O O . ASP A 1 71 ? -31.138 20.384 33.438 1.00 58.88 71 ASP A O 1
ATOM 589 N N . GLU A 1 72 ? -29.739 18.698 33.853 1.00 60.94 72 GLU A N 1
ATOM 590 C CA . GLU A 1 72 ? -28.582 19.565 34.151 1.00 60.94 72 GLU A CA 1
ATOM 591 C C . GLU A 1 72 ? -28.015 20.230 32.891 1.00 60.94 72 GLU A C 1
ATOM 593 O O . GLU A 1 72 ? -27.480 21.330 32.961 1.00 60.94 72 GLU A O 1
ATOM 598 N N . LEU A 1 73 ? -28.139 19.579 31.729 1.00 62.03 73 LEU A N 1
ATOM 599 C CA . LEU A 1 73 ? -27.700 20.139 30.446 1.00 62.03 73 LEU A CA 1
ATOM 600 C C . LEU A 1 73 ? -28.645 21.237 29.930 1.00 62.03 73 LEU A C 1
ATOM 602 O O . LEU A 1 73 ? -28.223 22.071 29.133 1.00 62.03 73 LEU A O 1
ATOM 606 N N . ILE A 1 74 ? -29.910 21.229 30.363 1.00 64.62 74 ILE A N 1
ATOM 607 C CA . ILE A 1 74 ? -30.916 22.241 30.005 1.00 64.62 74 ILE A CA 1
ATOM 608 C C . ILE A 1 74 ? -30.765 23.507 30.865 1.00 64.62 74 ILE A C 1
ATOM 610 O O . ILE A 1 74 ? -31.081 24.590 30.385 1.00 64.62 74 ILE A O 1
ATOM 614 N N . ASP A 1 75 ? -30.257 23.389 32.094 1.00 58.22 75 ASP A N 1
ATOM 615 C CA . ASP A 1 75 ? -30.079 24.519 33.023 1.00 58.22 75 ASP A CA 1
ATOM 616 C C . ASP A 1 75 ? -28.828 25.375 32.708 1.00 58.22 75 ASP A C 1
ATOM 618 O O . ASP A 1 75 ? -28.742 26.531 33.113 1.00 58.22 75 ASP A O 1
ATOM 622 N N . GLU A 1 76 ? -27.858 24.838 31.952 1.00 59.66 76 GLU A N 1
ATOM 623 C CA . GLU A 1 76 ? -26.630 25.549 31.539 1.00 59.66 76 GLU A CA 1
ATOM 624 C C . GLU A 1 76 ? -26.772 26.355 30.220 1.00 59.66 76 GLU A C 1
ATOM 626 O O . GLU A 1 76 ? -25.762 26.803 29.665 1.00 59.66 76 GLU A O 1
ATOM 631 N N . LEU A 1 77 ? -27.999 26.550 29.715 1.00 53.72 77 LEU A N 1
ATOM 632 C CA . LEU A 1 77 ? -28.342 27.277 28.474 1.00 53.72 77 LEU A CA 1
ATOM 633 C C . LEU A 1 77 ? -29.086 28.591 28.759 1.00 53.72 77 LEU A C 1
ATOM 635 O O . LEU A 1 77 ? -28.719 29.610 28.126 1.00 53.72 77 LEU A O 1
#

Radius of gyration: 28.58 Å; chains: 1; bounding box: 52×46×63 Å